Protein AF-A0AAD6ZS33-F1 (afdb_monomer_lite)

Structure (mmCIF, N/CA/C/O backbone):
data_AF-A0AAD6ZS33-F1
#
_entry.id   AF-A0AAD6ZS33-F1
#
loop_
_atom_site.group_PDB
_atom_site.id
_atom_site.type_symbol
_atom_site.label_atom_id
_atom_site.label_alt_id
_atom_site.label_comp_id
_atom_site.label_asym_id
_atom_site.label_entity_id
_atom_site.label_seq_id
_atom_site.pdbx_PDB_ins_code
_atom_site.Cartn_x
_atom_site.Cartn_y
_atom_site.Cartn_z
_atom_site.occupancy
_atom_site.B_iso_or_equiv
_atom_site.auth_seq_id
_atom_site.auth_comp_id
_atom_site.auth_asym_i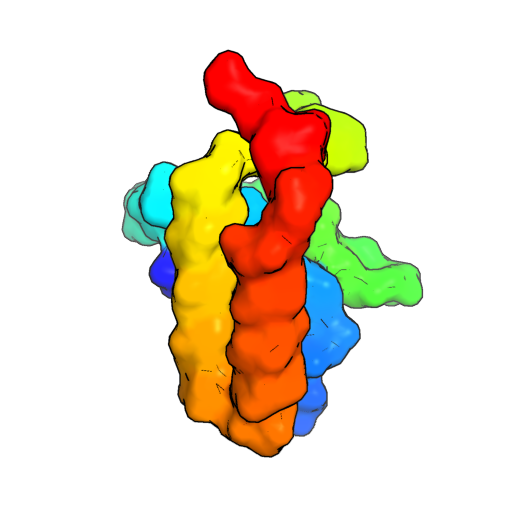d
_atom_site.auth_atom_id
_atom_site.pdbx_PDB_model_num
ATOM 1 N N . ILE A 1 1 ? 4.445 -0.387 10.647 1.00 75.88 1 ILE A N 1
ATOM 2 C CA . ILE A 1 1 ? 3.349 0.554 10.317 1.00 75.88 1 ILE A CA 1
ATOM 3 C C . ILE A 1 1 ? 3.055 1.477 11.503 1.00 75.88 1 ILE A C 1
ATOM 5 O O . ILE A 1 1 ? 2.729 0.962 12.575 1.00 75.88 1 ILE A O 1
ATOM 9 N N . PRO A 1 2 ? 3.175 2.805 11.321 1.00 73.19 2 PRO A N 1
ATOM 10 C CA . PRO A 1 2 ? 2.902 3.821 12.339 1.00 73.19 2 PRO A CA 1
ATOM 11 C C . PRO A 1 2 ? 1.500 3.732 12.957 1.00 73.19 2 PRO A C 1
ATOM 13 O O . PRO A 1 2 ? 0.512 3.469 12.271 1.00 73.19 2 PRO A O 1
ATOM 16 N N . GLU A 1 3 ? 1.397 4.037 14.252 1.00 72.75 3 GLU A N 1
ATOM 17 C CA . GLU A 1 3 ? 0.132 3.977 15.001 1.00 72.75 3 GLU A CA 1
ATOM 18 C C . GLU A 1 3 ? -0.940 4.934 14.458 1.00 72.75 3 GLU A C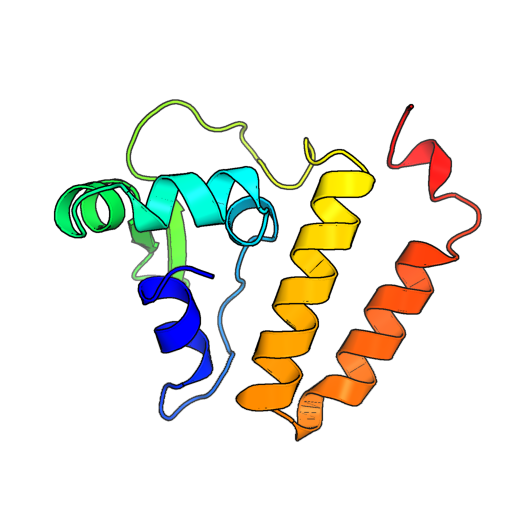 1
ATOM 20 O O . GLU A 1 3 ? -2.116 4.583 14.412 1.00 72.75 3 GLU A O 1
ATOM 25 N N . ALA A 1 4 ? -0.541 6.124 13.998 1.00 70.56 4 ALA A N 1
ATOM 26 C CA . ALA A 1 4 ? -1.457 7.103 13.410 1.00 70.56 4 ALA A CA 1
ATOM 27 C C . ALA A 1 4 ? -2.174 6.556 12.164 1.00 70.56 4 ALA A C 1
ATOM 29 O O . ALA A 1 4 ? -3.359 6.816 11.969 1.00 70.56 4 ALA A O 1
ATOM 30 N N . ILE A 1 5 ? -1.471 5.748 11.366 1.00 76.25 5 ILE A N 1
ATOM 31 C CA . ILE A 1 5 ? -2.031 5.104 10.178 1.00 76.25 5 ILE A CA 1
ATOM 32 C C . ILE A 1 5 ? -2.933 3.947 10.598 1.00 76.25 5 ILE A C 1
ATOM 34 O O . ILE A 1 5 ? -4.063 3.874 10.132 1.00 76.25 5 ILE A O 1
ATOM 38 N N . ARG A 1 6 ? -2.511 3.101 11.550 1.00 81.38 6 ARG A N 1
ATOM 39 C CA . ARG A 1 6 ? -3.361 2.009 12.071 1.00 81.38 6 ARG A CA 1
ATOM 40 C C . ARG A 1 6 ? -4.715 2.513 12.575 1.00 81.38 6 ARG A C 1
ATOM 42 O O . ARG A 1 6 ? -5.741 1.911 12.268 1.00 81.38 6 ARG A O 1
ATOM 49 N N . LYS A 1 7 ? -4.732 3.657 13.267 1.00 78.62 7 LYS A N 1
ATOM 50 C CA . LYS A 1 7 ? -5.966 4.293 13.760 1.00 78.62 7 LYS A CA 1
ATOM 51 C C . LYS A 1 7 ? -6.948 4.699 12.658 1.00 78.62 7 LYS A C 1
ATOM 53 O O . LYS A 1 7 ? -8.141 4.775 12.934 1.00 78.62 7 LYS A O 1
ATOM 58 N N . LYS A 1 8 ? -6.480 4.940 11.426 1.00 76.44 8 LYS A N 1
ATOM 59 C CA . LYS A 1 8 ? -7.353 5.226 10.274 1.00 76.44 8 LYS A CA 1
ATOM 60 C C . LYS A 1 8 ? -8.117 3.993 9.802 1.00 76.44 8 LYS A C 1
ATOM 62 O O . LYS A 1 8 ? -9.220 4.140 9.304 1.00 76.44 8 LYS A O 1
ATOM 67 N N . PHE A 1 9 ? -7.555 2.803 9.991 1.00 82.75 9 PHE A N 1
ATOM 68 C CA . PHE A 1 9 ? -8.212 1.546 9.641 1.00 82.75 9 PHE A CA 1
ATOM 69 C C . PHE A 1 9 ? -9.086 1.028 10.786 1.00 82.75 9 PHE A C 1
ATOM 71 O O . PHE A 1 9 ? -10.151 0.478 10.546 1.00 82.75 9 PHE A O 1
ATOM 78 N N . SER A 1 10 ? -8.666 1.232 12.039 1.00 81.19 10 SER A N 1
ATOM 79 C CA . SER A 1 10 ? -9.381 0.734 13.222 1.00 81.19 10 SER A CA 1
ATOM 80 C C . SER A 1 10 ? -10.523 1.636 13.714 1.00 81.19 10 SER A C 1
ATOM 82 O O . SER A 1 10 ? -11.052 1.399 14.800 1.00 81.19 10 SER A O 1
ATOM 84 N N . GLY A 1 11 ? -10.832 2.725 13.006 1.00 75.38 11 GLY A N 1
ATOM 85 C CA . GLY A 1 11 ? -11.906 3.648 13.374 1.00 75.38 11 GLY A CA 1
ATOM 86 C C . GLY A 1 11 ? -13.300 3.028 13.187 1.00 75.38 11 GLY A C 1
ATOM 87 O O . GLY A 1 11 ? -13.439 2.045 12.464 1.00 75.38 11 GLY A O 1
ATOM 88 N N . PRO A 1 12 ? -14.356 3.609 13.788 1.00 68.69 12 PRO A N 1
ATOM 89 C CA . PRO A 1 12 ? -15.728 3.094 13.678 1.00 68.69 12 PRO A CA 1
ATOM 90 C C . PRO A 1 12 ? -16.274 3.102 12.243 1.00 68.69 12 PRO A C 1
ATOM 92 O O . PRO A 1 12 ? -17.232 2.398 11.945 1.00 68.69 12 PRO A O 1
ATOM 95 N N . GLU A 1 13 ? -15.666 3.890 11.358 1.00 67.06 13 GLU A N 1
ATOM 96 C CA . GLU A 1 13 ? -16.013 3.953 9.942 1.00 67.06 13 GLU A CA 1
ATOM 97 C C . GLU A 1 13 ? -15.139 3.054 9.049 1.00 67.06 13 GLU A C 1
ATOM 99 O O . GLU A 1 13 ? -15.371 3.007 7.845 1.00 67.06 13 GLU A O 1
ATOM 104 N N . GLY A 1 14 ? -14.150 2.347 9.607 1.00 70.50 14 GLY A N 1
ATOM 105 C CA . GLY A 1 14 ? -13.178 1.580 8.828 1.00 70.50 14 GLY A CA 1
ATOM 106 C C . GLY A 1 14 ? -12.285 2.464 7.950 1.00 70.50 14 GLY A C 1
ATOM 107 O O . GLY A 1 14 ? -12.079 3.651 8.224 1.00 70.50 14 GLY A O 1
ATOM 108 N N . TRP A 1 15 ? -11.738 1.882 6.883 1.00 76.75 15 TRP A N 1
ATOM 109 C CA . TRP A 1 15 ? -10.877 2.591 5.940 1.00 76.75 15 TRP A CA 1
ATOM 110 C C . TRP A 1 15 ? -11.705 3.343 4.888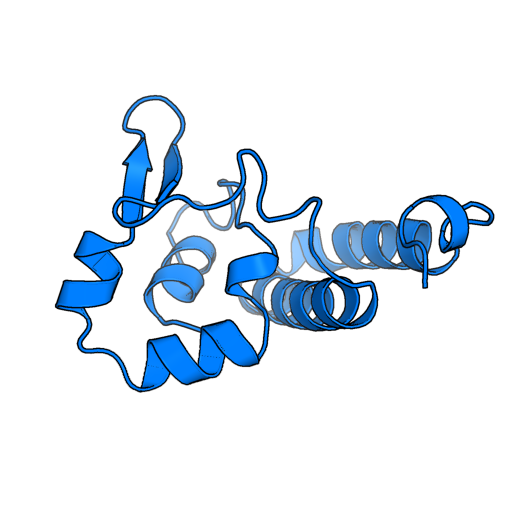 1.00 76.75 15 TRP A C 1
ATOM 112 O O . TRP A 1 15 ? -12.246 2.750 3.966 1.00 76.75 15 TRP A O 1
ATOM 122 N N . LYS A 1 16 ? -11.808 4.670 5.027 1.00 72.38 16 LYS A N 1
ATOM 123 C CA . LYS A 1 16 ? -12.530 5.543 4.071 1.00 72.38 16 LYS A CA 1
ATOM 124 C C . LYS A 1 16 ? -11.677 6.650 3.458 1.00 72.38 16 LYS A C 1
ATOM 126 O O . LYS A 1 16 ? -12.138 7.396 2.602 1.00 72.38 16 LYS A O 1
ATOM 131 N N . THR A 1 17 ? -10.444 6.800 3.928 1.00 69.75 17 THR A N 1
ATOM 132 C CA . THR A 1 17 ? -9.544 7.880 3.523 1.00 69.75 17 THR A CA 1
ATOM 133 C C . THR A 1 17 ? -8.344 7.292 2.810 1.00 69.75 17 THR A C 1
ATOM 135 O O . THR A 1 17 ? -7.740 6.348 3.313 1.00 69.75 17 THR A O 1
ATOM 138 N N . HIS A 1 18 ? -7.954 7.893 1.687 1.00 74.56 18 HIS A N 1
ATOM 139 C CA . HIS A 1 18 ? -6.720 7.538 1.001 1.00 74.56 18 HIS A CA 1
ATOM 140 C C . HIS A 1 18 ? -5.518 7.576 1.963 1.00 74.56 18 HIS A C 1
ATOM 142 O O . HIS A 1 18 ? -5.297 8.572 2.659 1.00 74.56 18 HIS A O 1
ATOM 148 N N . VAL A 1 19 ? -4.757 6.480 2.010 1.00 76.88 19 VAL A N 1
ATOM 149 C CA . VAL A 1 19 ? -3.506 6.376 2.769 1.00 76.88 19 VAL A CA 1
ATOM 150 C C . VAL A 1 19 ? -2.383 6.202 1.762 1.00 76.88 19 VAL A C 1
ATOM 152 O O . VAL A 1 19 ? -2.290 5.130 1.166 1.00 76.88 19 VAL A O 1
ATOM 155 N N . PRO A 1 20 ? -1.534 7.224 1.584 1.00 78.25 20 PRO A N 1
ATOM 156 C CA . PRO A 1 20 ? -0.477 7.131 0.603 1.00 78.25 20 PRO A CA 1
ATOM 157 C C . PRO A 1 20 ? 0.534 6.014 0.895 1.00 78.25 20 PRO A C 1
ATOM 159 O O . PRO A 1 20 ? 1.016 5.890 2.028 1.00 78.25 20 PRO A O 1
ATOM 162 N N . LEU A 1 21 ? 0.912 5.242 -0.127 1.00 83.94 21 LEU A N 1
ATOM 163 C CA . LEU A 1 21 ? 1.797 4.075 0.011 1.00 83.94 21 LEU A CA 1
ATOM 164 C C . LEU A 1 21 ? 3.199 4.437 0.508 1.00 83.94 21 LEU A C 1
ATOM 166 O O . LEU A 1 21 ? 3.829 3.639 1.200 1.00 83.94 21 LEU A O 1
ATOM 170 N N . HIS A 1 22 ? 3.678 5.651 0.230 1.00 79.25 22 HIS A N 1
ATOM 171 C CA . HIS A 1 22 ? 4.991 6.102 0.699 1.00 79.25 22 HIS A CA 1
ATOM 172 C C . HIS A 1 22 ? 5.113 6.059 2.233 1.00 79.25 22 HIS A C 1
ATOM 174 O O . HIS A 1 22 ? 6.187 5.757 2.759 1.00 79.25 22 HIS A O 1
ATOM 180 N N . PHE A 1 23 ? 4.004 6.259 2.957 1.00 74.12 23 PHE A N 1
ATOM 181 C CA . PHE A 1 23 ? 3.950 6.152 4.418 1.00 74.12 23 PHE A CA 1
ATOM 182 C C . PHE A 1 23 ? 3.929 4.710 4.940 1.00 74.12 23 PHE A C 1
ATOM 184 O O . PHE A 1 23 ? 4.089 4.472 6.142 1.00 74.12 23 PHE A O 1
ATOM 191 N N . LEU A 1 24 ? 3.710 3.750 4.046 1.00 82.44 24 LEU A N 1
ATOM 192 C CA . LEU A 1 24 ? 3.702 2.323 4.333 1.00 82.44 24 LEU A CA 1
ATOM 193 C C . LEU A 1 24 ? 5.023 1.647 3.951 1.00 82.44 24 LEU A C 1
ATOM 195 O O . LEU A 1 24 ? 5.188 0.471 4.244 1.00 82.44 24 LEU A O 1
ATOM 199 N N . THR A 1 25 ? 5.985 2.368 3.374 1.00 81.12 25 THR A N 1
ATOM 200 C CA . THR A 1 25 ? 7.333 1.840 3.098 1.00 81.12 25 THR A CA 1
ATOM 201 C C . THR A 1 25 ? 8.109 1.542 4.387 1.00 81.12 25 THR A C 1
ATOM 203 O O . THR A 1 25 ? 7.848 2.142 5.438 1.00 81.12 25 THR A O 1
ATOM 206 N N . ASP A 1 26 ? 9.100 0.648 4.327 1.00 76.00 26 ASP A N 1
ATOM 207 C CA . ASP A 1 26 ? 9.934 0.284 5.486 1.00 76.00 26 ASP A CA 1
ATOM 208 C C . ASP A 1 26 ? 10.757 1.459 5.989 1.00 76.00 26 ASP A C 1
ATOM 210 O O . ASP A 1 26 ? 10.863 1.686 7.198 1.00 76.00 26 ASP A O 1
ATOM 214 N N . ASN A 1 27 ? 11.304 2.242 5.060 1.00 71.44 27 ASN A N 1
ATOM 215 C CA . ASN A 1 27 ? 12.078 3.427 5.394 1.00 71.44 27 ASN A CA 1
ATOM 216 C C . ASN A 1 27 ? 11.222 4.420 6.196 1.00 71.44 27 ASN A C 1
ATOM 218 O O . ASN A 1 27 ? 11.642 4.911 7.240 1.00 71.44 27 ASN A O 1
ATOM 222 N N . TYR A 1 28 ? 9.970 4.642 5.789 1.00 70.81 28 TYR A N 1
ATOM 223 C CA . TYR A 1 28 ? 9.078 5.514 6.547 1.00 70.81 28 TYR A CA 1
ATOM 224 C C . TYR A 1 28 ? 8.626 4.887 7.874 1.00 70.81 28 TYR A C 1
ATOM 226 O O . TYR A 1 28 ? 8.629 5.544 8.918 1.00 70.81 28 TYR A O 1
ATOM 234 N N . CYS A 1 29 ? 8.270 3.600 7.866 1.00 70.88 29 CYS A N 1
ATOM 235 C CA . CYS A 1 29 ? 7.848 2.879 9.066 1.00 70.88 29 CYS A CA 1
ATOM 236 C C . CYS A 1 29 ? 8.936 2.854 10.148 1.00 70.88 29 CYS A C 1
ATOM 238 O O . CYS A 1 29 ? 8.615 2.990 11.330 1.00 70.88 29 CYS A O 1
ATOM 240 N N . SER A 1 30 ? 10.200 2.679 9.761 1.00 71.81 30 SER A N 1
ATOM 241 C CA . SER A 1 30 ? 11.340 2.708 10.679 1.00 71.81 30 SER A CA 1
ATOM 242 C C . SER A 1 30 ? 11.546 4.109 11.260 1.00 71.81 30 SER A C 1
ATOM 244 O O . SER A 1 30 ? 11.550 4.253 12.482 1.00 71.81 30 SER A O 1
ATOM 246 N N . LEU A 1 31 ? 11.586 5.154 10.428 1.00 66.25 31 LEU A N 1
ATOM 247 C CA . LEU A 1 31 ? 11.720 6.548 10.876 1.00 66.25 31 LEU A CA 1
ATOM 248 C C . LEU A 1 31 ? 10.608 6.963 11.851 1.00 66.25 31 LEU A C 1
ATOM 250 O O . LEU A 1 31 ? 10.875 7.532 12.911 1.00 66.25 31 LEU A O 1
ATOM 254 N N . ALA A 1 32 ? 9.359 6.624 11.537 1.00 62.62 32 ALA A N 1
ATOM 255 C CA . ALA A 1 32 ? 8.204 6.961 12.362 1.00 62.62 32 ALA A CA 1
ATOM 256 C C . ALA A 1 32 ? 8.153 6.201 13.701 1.00 62.62 32 ALA A C 1
ATOM 258 O O . ALA A 1 32 ? 7.556 6.693 14.656 1.00 62.62 32 ALA A O 1
ATOM 259 N N . ASN A 1 33 ? 8.786 5.029 13.807 1.00 60.09 33 ASN A N 1
ATOM 260 C CA . ASN A 1 33 ? 8.919 4.320 15.084 1.00 60.09 33 ASN A CA 1
ATOM 261 C C . ASN A 1 33 ? 9.990 4.941 16.001 1.00 60.09 33 ASN A C 1
ATOM 263 O O . ASN A 1 33 ? 9.973 4.690 17.206 1.00 60.09 33 ASN A O 1
ATOM 267 N N . HIS A 1 34 ? 10.904 5.747 15.450 1.00 55.97 34 HIS A N 1
ATOM 268 C CA . HIS A 1 34 ? 11.970 6.422 16.195 1.00 55.97 34 HIS A CA 1
ATOM 269 C C . HIS A 1 34 ? 11.681 7.907 16.479 1.00 55.97 34 HIS A C 1
ATOM 271 O O . HIS A 1 34 ? 12.288 8.479 17.385 1.00 55.97 34 HIS A O 1
ATOM 277 N N . ALA A 1 35 ? 10.751 8.533 15.752 1.00 53.69 35 ALA A N 1
ATOM 278 C CA . ALA A 1 35 ? 10.377 9.931 15.954 1.00 53.69 35 ALA A CA 1
ATOM 279 C C . ALA A 1 35 ? 9.351 10.104 17.099 1.00 53.69 35 ALA A C 1
ATOM 281 O O . ALA A 1 35 ? 8.388 9.337 17.198 1.00 53.69 35 ALA A O 1
ATOM 282 N N . PRO A 1 36 ? 9.487 11.131 17.962 1.00 47.84 36 PRO A N 1
ATOM 283 C CA . PRO A 1 36 ? 8.476 11.427 18.970 1.00 47.84 36 PRO A CA 1
ATOM 284 C C . PRO A 1 36 ? 7.152 11.807 18.291 1.00 47.84 36 PRO A C 1
ATOM 286 O O . PRO A 1 36 ? 7.117 12.622 17.376 1.00 47.84 36 PRO A O 1
ATOM 289 N N . MET A 1 37 ? 6.037 11.252 18.777 1.00 46.75 37 MET A N 1
ATOM 290 C CA . MET A 1 37 ? 4.682 11.354 18.195 1.00 46.75 37 MET A CA 1
ATOM 291 C C . MET A 1 37 ? 4.214 12.797 17.870 1.00 46.75 37 MET A C 1
ATOM 293 O O . MET A 1 37 ? 3.349 12.993 17.020 1.00 46.75 37 MET A O 1
ATOM 297 N N . LYS A 1 38 ? 4.808 13.815 18.515 1.00 41.47 38 LYS A N 1
ATOM 298 C CA . LYS A 1 38 ? 4.596 15.248 18.239 1.00 41.47 38 LYS A CA 1
ATOM 299 C C . LYS A 1 38 ? 5.172 15.710 16.892 1.00 41.47 38 LYS A C 1
ATOM 301 O O . LYS A 1 38 ? 4.543 16.527 16.235 1.00 41.47 38 LYS A O 1
ATOM 306 N N . GLU A 1 39 ? 6.321 15.181 16.479 1.00 45.84 39 GLU A N 1
ATOM 307 C CA . GLU A 1 39 ? 6.945 15.479 15.180 1.00 45.84 39 GLU A CA 1
ATOM 308 C C . GLU A 1 39 ? 6.122 14.876 14.038 1.00 45.84 39 GLU A C 1
ATOM 310 O O . GLU A 1 39 ? 5.929 15.517 13.016 1.00 45.84 39 GLU A O 1
ATOM 315 N N . LEU A 1 40 ? 5.541 13.688 14.248 1.00 47.53 40 LEU A N 1
ATOM 316 C CA . LEU A 1 40 ? 4.627 13.066 13.288 1.00 47.53 40 LEU A CA 1
ATOM 317 C C . LEU A 1 40 ? 3.341 13.888 13.125 1.00 47.53 40 LEU A C 1
ATOM 319 O O . LEU A 1 40 ? 2.967 14.197 12.006 1.00 47.53 40 LEU A O 1
ATOM 323 N N . ASN A 1 41 ? 2.699 14.342 14.206 1.00 46.59 41 ASN A N 1
ATOM 324 C CA . ASN A 1 41 ? 1.546 15.252 14.082 1.00 46.59 41 ASN A CA 1
ATOM 325 C C . ASN A 1 41 ? 1.906 16.607 13.443 1.00 46.59 41 ASN A C 1
ATOM 327 O O . ASN A 1 41 ? 1.061 17.206 12.794 1.00 46.59 41 ASN A O 1
ATOM 331 N N . ASN A 1 42 ? 3.146 17.081 13.585 1.00 45.44 42 ASN A N 1
ATOM 332 C CA . ASN A 1 42 ? 3.642 18.259 12.864 1.00 45.44 42 ASN A CA 1
ATOM 333 C C . ASN A 1 42 ? 4.064 17.953 11.419 1.00 45.44 42 ASN A C 1
ATOM 335 O O . ASN A 1 42 ? 4.322 18.882 10.665 1.00 45.44 42 ASN A O 1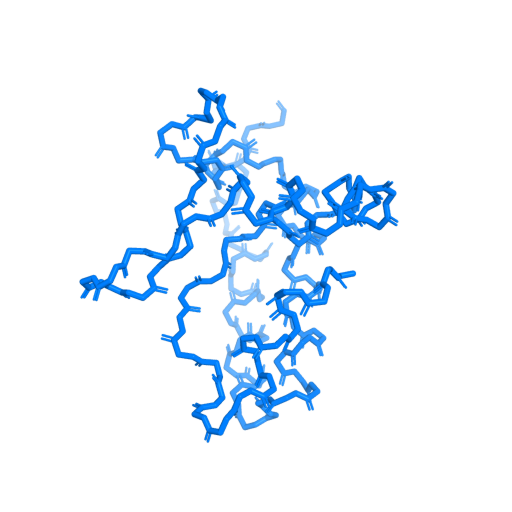
ATOM 339 N N . LEU A 1 43 ? 4.139 16.680 11.033 1.00 49.75 43 LEU A N 1
ATOM 340 C CA . LEU A 1 43 ? 4.298 16.220 9.658 1.00 49.75 43 LEU A CA 1
ATOM 341 C C . LEU A 1 43 ? 2.949 15.923 9.007 1.00 49.75 43 LEU A C 1
ATOM 343 O O . LEU A 1 43 ? 2.934 15.775 7.800 1.00 49.75 43 LEU A O 1
ATOM 347 N N . PHE A 1 44 ? 1.836 15.862 9.743 1.00 54.94 44 PHE A N 1
ATOM 348 C CA . PHE A 1 44 ? 0.525 15.486 9.215 1.00 54.94 44 PHE A CA 1
ATOM 349 C C . PHE A 1 44 ? -0.555 16.493 9.616 1.00 54.94 44 PHE A C 1
ATOM 351 O O . PHE A 1 44 ? -0.936 16.568 10.781 1.00 54.94 44 PHE A O 1
ATOM 358 N N . SER A 1 45 ? -1.139 17.189 8.646 1.00 48.94 45 SER A N 1
ATOM 359 C CA . SER A 1 45 ? -2.415 17.883 8.823 1.00 48.94 45 SER A CA 1
ATOM 360 C C . SER A 1 45 ? -3.477 17.128 8.060 1.00 48.94 45 SER A C 1
ATOM 362 O O . SER A 1 45 ? -3.287 16.733 6.915 1.00 48.94 45 SER A O 1
ATOM 364 N N . ILE A 1 46 ? -4.613 16.923 8.707 1.00 49.34 46 ILE A N 1
ATOM 365 C CA . ILE A 1 46 ? -5.801 16.424 8.032 1.00 49.34 46 ILE A CA 1
ATOM 366 C C . ILE A 1 46 ? -6.419 17.624 7.326 1.00 49.34 46 ILE A C 1
ATOM 368 O O . ILE A 1 46 ? -6.741 18.615 7.986 1.00 49.34 46 ILE A O 1
ATOM 372 N N . ASP A 1 47 ? -6.590 17.540 6.009 1.00 44.62 47 ASP A N 1
ATOM 373 C CA . ASP A 1 47 ? -7.449 18.501 5.326 1.00 44.62 47 ASP A CA 1
ATOM 374 C C . ASP A 1 47 ? -8.868 18.324 5.868 1.00 44.62 47 ASP A C 1
ATOM 376 O O . ASP A 1 47 ? -9.494 17.283 5.659 1.00 44.62 47 ASP A O 1
ATOM 380 N N . GLY A 1 48 ? -9.382 19.328 6.579 1.00 42.69 48 GLY A N 1
ATOM 381 C CA . GLY A 1 48 ? -10.728 19.293 7.155 1.00 42.69 48 GLY A CA 1
ATOM 382 C C . GLY A 1 48 ? -11.838 19.182 6.104 1.00 42.69 48 GLY A C 1
ATOM 383 O O . GLY A 1 48 ? -12.969 18.855 6.450 1.00 42.69 48 GLY A O 1
ATOM 384 N N . SER A 1 49 ? -11.508 19.421 4.833 1.00 48.75 49 SER A N 1
ATOM 385 C CA . SER A 1 49 ? -12.441 19.413 3.704 1.00 48.75 49 SER A CA 1
ATOM 386 C C . SER A 1 49 ? -12.557 18.036 3.039 1.00 48.75 49 SER A C 1
ATOM 388 O O . SER A 1 49 ? -13.646 17.643 2.631 1.00 48.75 49 SER A O 1
ATOM 390 N N . SER A 1 50 ? -11.447 17.296 2.935 1.00 48.41 50 SER A N 1
ATOM 391 C CA . SER A 1 50 ? -11.373 16.002 2.231 1.00 48.41 50 SER A CA 1
ATOM 392 C C . SER A 1 50 ? -11.028 14.807 3.128 1.00 48.41 50 SER A C 1
ATOM 394 O O . SER A 1 50 ? -11.085 13.663 2.682 1.00 48.41 50 SER A O 1
ATOM 396 N N . GLY A 1 51 ? -10.644 15.041 4.387 1.00 49.38 51 GLY A N 1
ATOM 397 C CA . GLY A 1 51 ? -10.180 14.006 5.315 1.00 49.38 51 GLY A CA 1
ATOM 398 C C . GLY A 1 51 ? -8.787 13.449 4.996 1.00 49.38 51 GLY A C 1
ATOM 399 O O . GLY A 1 51 ? -8.275 12.634 5.769 1.00 49.38 51 GLY A O 1
ATOM 400 N N . SER A 1 52 ? -8.171 13.895 3.897 1.00 47.91 52 SER A N 1
ATOM 401 C CA . SER A 1 52 ? -6.880 13.433 3.385 1.00 47.91 52 SER A CA 1
ATOM 402 C C . SER A 1 52 ? -5.724 13.799 4.314 1.00 47.91 52 SER A C 1
ATOM 404 O O . SER A 1 52 ? -5.736 14.843 4.969 1.00 47.91 52 SER A O 1
ATOM 406 N N . ILE A 1 53 ? -4.705 12.938 4.361 1.00 55.28 53 ILE A N 1
ATOM 407 C CA . ILE A 1 53 ? -3.459 13.199 5.091 1.00 55.28 53 ILE A CA 1
ATOM 408 C C . ILE A 1 53 ? -2.586 14.115 4.226 1.00 55.28 53 ILE A C 1
ATOM 410 O O . ILE A 1 53 ? -2.108 13.691 3.176 1.00 55.28 53 ILE A O 1
ATOM 414 N N . ILE A 1 54 ? -2.372 15.353 4.667 1.00 53.56 54 ILE A N 1
ATOM 415 C CA . ILE A 1 54 ? -1.454 16.312 4.045 1.00 53.56 54 ILE A CA 1
ATOM 416 C C . ILE A 1 54 ? -0.165 16.355 4.860 1.00 53.56 54 ILE A C 1
ATOM 418 O O . ILE A 1 54 ? -0.215 16.401 6.090 1.00 53.56 54 ILE A O 1
ATOM 422 N N . SER A 1 55 ? 0.986 16.377 4.190 1.00 49.38 55 SER A N 1
ATOM 423 C CA . SER A 1 55 ? 2.260 16.559 4.879 1.00 49.38 55 SER A CA 1
ATOM 424 C C . SER A 1 55 ? 2.505 18.031 5.230 1.00 49.38 55 SER A C 1
ATOM 426 O O . SER A 1 55 ? 2.297 18.895 4.382 1.00 49.38 55 SER A O 1
ATOM 428 N N . VAL A 1 56 ? 2.924 18.341 6.461 1.00 53.72 56 VAL A N 1
ATOM 429 C CA . VAL A 1 56 ? 3.006 19.732 6.971 1.00 53.72 56 VAL A CA 1
ATOM 430 C C . VAL A 1 56 ? 4.418 20.315 6.944 1.00 53.72 56 VAL A C 1
ATOM 432 O O . VAL A 1 56 ? 4.558 21.536 6.984 1.00 53.72 56 VAL A O 1
ATOM 435 N N . VAL A 1 57 ? 5.478 19.509 6.812 1.00 41.09 57 VAL A N 1
ATOM 436 C CA . VAL A 1 57 ? 6.846 20.052 6.798 1.00 41.09 57 VAL A CA 1
ATOM 437 C C . VAL A 1 57 ? 7.745 19.374 5.768 1.00 41.09 57 VAL A C 1
ATOM 439 O O . VAL A 1 57 ? 7.941 18.162 5.788 1.00 41.09 57 VAL A O 1
ATOM 442 N N . LYS A 1 58 ? 8.371 20.259 4.978 1.00 40.34 58 LYS A N 1
ATOM 443 C CA . LYS A 1 58 ? 9.460 20.084 4.009 1.00 40.34 58 LYS A CA 1
ATOM 444 C C . LYS A 1 58 ? 9.020 19.500 2.673 1.00 40.34 58 LYS A C 1
ATOM 446 O O . LYS A 1 58 ? 8.715 18.322 2.612 1.00 40.34 58 LYS A O 1
ATOM 451 N N . GLU A 1 59 ? 9.007 20.376 1.659 1.00 42.72 59 GLU A N 1
ATOM 452 C CA . GLU A 1 59 ? 8.988 20.122 0.207 1.00 42.72 59 GLU A CA 1
ATOM 453 C C . GLU A 1 59 ? 8.975 18.632 -0.151 1.00 42.72 59 GLU A C 1
ATOM 455 O O . GLU A 1 59 ? 9.986 18.059 -0.550 1.00 42.72 59 GLU A O 1
ATOM 460 N N . LEU A 1 60 ? 7.829 17.983 0.051 1.00 43.81 60 LEU A N 1
ATOM 461 C CA . LEU A 1 60 ? 7.616 16.679 -0.536 1.00 43.81 60 LEU A CA 1
ATOM 462 C C . LEU A 1 60 ? 7.291 16.923 -2.009 1.00 43.81 60 LEU A C 1
ATOM 464 O O . LEU A 1 60 ? 6.690 17.954 -2.338 1.00 43.81 60 LEU A O 1
ATOM 468 N N . PRO A 1 61 ? 7.681 15.995 -2.891 1.00 47.25 61 PRO A N 1
ATOM 469 C CA . PRO A 1 61 ? 7.268 16.027 -4.283 1.00 47.25 61 PRO A CA 1
ATOM 470 C C . PRO A 1 61 ? 5.763 16.274 -4.360 1.00 47.25 61 PRO A C 1
ATOM 472 O O . PRO A 1 61 ? 5.011 15.786 -3.516 1.00 47.25 61 PRO A O 1
ATOM 475 N N . VAL A 1 62 ? 5.312 17.003 -5.383 1.00 49.66 62 VAL A N 1
ATOM 476 C CA . VAL A 1 62 ? 3.886 17.320 -5.603 1.00 49.66 62 VAL A CA 1
ATOM 477 C C . VAL A 1 62 ? 3.011 16.056 -5.562 1.00 49.66 62 VAL A C 1
ATOM 479 O O . VAL A 1 62 ? 1.826 16.140 -5.247 1.00 49.66 62 VAL A O 1
ATOM 482 N N . ASN A 1 63 ? 3.601 14.880 -5.814 1.00 60.81 63 ASN A N 1
ATOM 483 C CA . ASN A 1 63 ? 2.974 13.597 -5.554 1.00 60.81 63 ASN A CA 1
ATOM 484 C C . ASN A 1 63 ? 4.023 12.528 -5.155 1.00 60.81 63 ASN A C 1
ATOM 486 O O . ASN A 1 63 ? 4.596 11.887 -6.035 1.00 60.81 63 ASN A O 1
ATOM 490 N N . PRO A 1 64 ? 4.306 12.312 -3.855 1.00 62.84 64 PRO A N 1
ATOM 491 C CA . PRO A 1 64 ? 5.371 11.405 -3.403 1.00 62.84 64 PRO A CA 1
ATOM 492 C C . PRO A 1 64 ? 5.113 9.934 -3.763 1.00 62.84 64 PRO A C 1
ATOM 494 O O . PRO A 1 64 ? 6.015 9.110 -3.672 1.00 62.84 64 PRO A O 1
ATOM 497 N N . GLU A 1 65 ? 3.890 9.589 -4.171 1.00 67.62 65 GLU A N 1
ATOM 498 C CA . GLU A 1 65 ? 3.564 8.255 -4.680 1.00 67.62 65 GLU A CA 1
ATOM 499 C C . GLU A 1 65 ? 4.073 8.002 -6.099 1.00 67.62 65 GLU A C 1
ATOM 501 O O . GLU A 1 65 ? 4.383 6.859 -6.422 1.00 67.62 65 GLU A O 1
ATOM 506 N N . LEU A 1 66 ? 4.191 9.047 -6.928 1.00 68.50 66 LEU A N 1
ATOM 507 C CA . LEU A 1 66 ? 4.701 8.928 -8.300 1.00 68.50 66 LEU A CA 1
ATOM 508 C C . LEU A 1 66 ? 6.218 8.716 -8.345 1.00 68.50 66 LEU A C 1
ATOM 510 O O . LEU A 1 66 ? 6.745 8.297 -9.368 1.00 68.50 66 LEU A O 1
ATOM 514 N N . GLU A 1 67 ? 6.914 9.002 -7.245 1.00 74.69 67 GLU A N 1
ATOM 515 C CA . GLU A 1 67 ? 8.360 8.806 -7.123 1.00 74.69 67 GLU A CA 1
ATOM 516 C C . GLU A 1 67 ? 8.733 7.487 -6.433 1.00 74.69 67 GLU A C 1
ATOM 518 O O . GLU A 1 67 ? 9.916 7.205 -6.242 1.00 74.69 67 GLU A O 1
ATOM 523 N N . LEU A 1 68 ? 7.749 6.667 -6.043 1.00 80.31 68 LEU A N 1
ATOM 524 C CA . LEU A 1 68 ? 8.039 5.369 -5.445 1.00 80.31 68 LEU A CA 1
ATOM 525 C C . LEU A 1 68 ? 8.704 4.461 -6.472 1.00 80.31 68 LEU A C 1
ATOM 527 O O . LEU A 1 68 ? 8.154 4.217 -7.547 1.00 80.31 68 LEU A O 1
ATOM 531 N N . SER A 1 69 ? 9.846 3.883 -6.100 1.00 87.00 69 SER A N 1
ATOM 532 C CA . SER A 1 69 ? 10.392 2.758 -6.852 1.00 87.00 69 SER A CA 1
ATOM 533 C C . SER A 1 69 ? 9.411 1.583 -6.819 1.00 87.00 69 SER A C 1
ATOM 535 O O . SER A 1 69 ? 8.578 1.472 -5.914 1.00 87.00 69 SER A O 1
ATOM 537 N N . PHE A 1 70 ? 9.530 0.662 -7.777 1.00 86.94 70 PHE A N 1
ATOM 538 C CA . PHE A 1 70 ? 8.686 -0.535 -7.791 1.00 86.94 70 PHE A CA 1
ATOM 539 C C . PHE A 1 70 ? 8.782 -1.320 -6.473 1.00 86.94 70 PHE A C 1
ATOM 541 O O . PHE A 1 70 ? 7.768 -1.777 -5.955 1.00 86.94 70 PHE A O 1
ATOM 548 N N . GLU A 1 71 ? 9.984 -1.437 -5.903 1.00 87.94 71 GLU A N 1
ATOM 549 C CA . GLU A 1 71 ? 10.206 -2.112 -4.621 1.00 87.94 71 GLU A CA 1
ATOM 550 C C . GLU A 1 71 ? 9.475 -1.401 -3.475 1.00 87.94 71 GLU A C 1
ATOM 552 O O . GLU A 1 71 ? 8.787 -2.047 -2.688 1.00 87.94 71 GLU A O 1
ATOM 557 N N . GLN A 1 72 ? 9.544 -0.068 -3.419 1.00 86.62 72 GLN A N 1
ATOM 558 C CA . GLN A 1 72 ? 8.839 0.717 -2.405 1.00 86.62 72 GLN A CA 1
ATOM 559 C C . GLN A 1 72 ? 7.318 0.633 -2.561 1.00 86.62 72 GLN A C 1
ATOM 561 O O . GLN A 1 72 ? 6.607 0.516 -1.561 1.00 86.62 72 GLN A O 1
ATOM 566 N N . TRP A 1 73 ? 6.816 0.670 -3.798 1.00 90.12 73 TRP A N 1
ATOM 567 C CA . TRP A 1 73 ? 5.400 0.465 -4.092 1.00 90.12 73 TRP A CA 1
ATOM 568 C C . TRP A 1 73 ? 4.948 -0.925 -3.644 1.00 90.12 73 TRP A C 1
ATOM 570 O O . TRP A 1 73 ? 3.989 -1.030 -2.884 1.00 90.12 73 TRP A O 1
ATOM 580 N N . PHE A 1 74 ? 5.666 -1.973 -4.056 1.00 90.38 74 PHE A N 1
ATOM 581 C CA . PHE A 1 74 ? 5.357 -3.369 -3.742 1.00 90.38 74 PHE A CA 1
ATOM 582 C C . PHE A 1 74 ? 5.265 -3.570 -2.230 1.00 90.38 74 PHE A C 1
ATOM 584 O O . PHE A 1 74 ? 4.250 -4.027 -1.705 1.00 90.38 74 PHE A O 1
ATOM 591 N N . GLN A 1 75 ? 6.298 -3.125 -1.525 1.00 90.44 75 GLN A N 1
ATOM 592 C CA . GLN A 1 75 ? 6.433 -3.274 -0.087 1.00 90.44 75 GLN A CA 1
ATOM 593 C C . GLN A 1 75 ? 5.382 -2.451 0.683 1.00 90.44 75 GLN A C 1
ATOM 595 O O . GLN A 1 75 ? 4.763 -2.943 1.630 1.00 90.44 75 GLN A O 1
ATOM 600 N N . GLY A 1 76 ? 5.113 -1.216 0.242 1.00 89.38 76 GLY A N 1
ATOM 601 C CA . GLY A 1 76 ? 4.035 -0.391 0.789 1.00 89.38 76 GLY A CA 1
ATOM 602 C C . GLY A 1 76 ? 2.650 -1.008 0.571 1.00 89.38 76 GLY A C 1
ATOM 603 O O . GLY A 1 76 ? 1.804 -0.959 1.468 1.00 89.38 76 GLY A O 1
ATOM 604 N N . PHE A 1 77 ? 2.423 -1.634 -0.586 1.00 91.94 77 PHE A N 1
ATOM 605 C CA . PHE A 1 77 ? 1.160 -2.293 -0.912 1.00 91.94 77 PHE A CA 1
ATOM 606 C C . PHE A 1 77 ? 0.951 -3.571 -0.090 1.00 91.94 77 PHE A C 1
ATOM 608 O O . PHE A 1 77 ? -0.154 -3.809 0.392 1.00 91.94 77 PHE A O 1
ATOM 615 N N . GLU A 1 78 ? 1.992 -4.371 0.151 1.00 92.94 78 GLU A N 1
ATOM 616 C CA . GLU A 1 78 ? 1.891 -5.534 1.047 1.00 92.94 78 GLU A CA 1
ATOM 617 C C . GLU A 1 78 ? 1.488 -5.120 2.469 1.00 92.94 78 GLU A C 1
ATOM 619 O O . GLU A 1 78 ? 0.582 -5.708 3.067 1.00 92.94 78 GLU A O 1
ATOM 624 N N . HIS A 1 79 ? 2.084 -4.046 2.990 1.00 91.06 79 HIS A N 1
ATOM 625 C CA . HIS A 1 79 ? 1.683 -3.476 4.275 1.00 91.06 79 HIS A CA 1
ATOM 626 C C . HIS A 1 79 ? 0.245 -2.954 4.283 1.00 91.06 79 HIS A C 1
ATOM 628 O O . HIS A 1 79 ? -0.457 -3.117 5.285 1.00 91.06 79 HIS A O 1
ATOM 634 N N . LEU A 1 80 ? -0.208 -2.359 3.179 1.00 90.25 80 LEU A N 1
ATOM 635 C CA . LEU A 1 80 ? -1.599 -1.950 3.015 1.00 90.25 80 LEU A CA 1
ATOM 636 C C . LEU A 1 80 ? -2.542 -3.160 3.068 1.00 90.25 80 LEU A C 1
ATOM 638 O O . LEU A 1 80 ? -3.529 -3.133 3.802 1.00 90.25 80 LEU A O 1
ATOM 642 N N . LEU A 1 81 ? -2.224 -4.242 2.352 1.00 92.62 81 LEU A N 1
ATOM 643 C CA . LEU A 1 81 ? -3.036 -5.461 2.347 1.00 92.62 81 LEU A CA 1
ATOM 644 C C . LEU A 1 81 ? -3.148 -6.083 3.739 1.00 92.62 81 LEU A C 1
ATOM 646 O O . LEU A 1 81 ? -4.243 -6.484 4.130 1.00 92.62 81 LEU A O 1
ATOM 650 N N . GLU A 1 82 ? -2.068 -6.103 4.521 1.00 92.44 82 GLU A N 1
ATOM 651 C CA . GLU A 1 82 ? -2.113 -6.601 5.901 1.00 92.44 82 GLU A CA 1
ATOM 652 C C . GLU A 1 82 ? -2.984 -5.725 6.819 1.00 92.44 82 GLU A C 1
ATOM 654 O O . GLU A 1 82 ? -3.687 -6.250 7.690 1.00 92.44 82 GLU A O 1
ATOM 659 N N . LEU A 1 83 ? -3.016 -4.402 6.610 1.00 89.75 83 LEU A N 1
ATOM 660 C CA . LEU A 1 83 ? -3.949 -3.520 7.322 1.00 89.75 83 LEU A CA 1
ATOM 661 C C . LEU A 1 83 ? -5.400 -3.802 6.931 1.00 89.75 83 LEU A C 1
ATOM 663 O O . LEU A 1 83 ? -6.243 -3.968 7.814 1.00 89.75 83 LEU A O 1
ATOM 667 N N . ILE A 1 84 ? -5.688 -3.900 5.634 1.00 90.06 84 ILE A N 1
ATOM 668 C CA . ILE A 1 84 ? -7.041 -4.172 5.131 1.00 90.06 84 ILE A CA 1
ATOM 669 C C . ILE A 1 84 ? -7.521 -5.527 5.648 1.00 90.06 84 ILE A C 1
ATOM 671 O O . ILE A 1 84 ? -8.588 -5.619 6.241 1.00 90.06 84 ILE A O 1
ATOM 675 N N . LYS A 1 85 ? -6.698 -6.571 5.534 1.00 92.56 85 LYS A N 1
ATOM 676 C CA . LYS A 1 85 ? -6.999 -7.912 6.051 1.00 92.56 85 LYS A CA 1
ATOM 677 C C . LYS A 1 85 ? -7.367 -7.908 7.532 1.00 92.56 85 LYS A C 1
ATOM 679 O O . LYS A 1 85 ? -8.207 -8.697 7.958 1.00 92.56 85 LYS A O 1
ATOM 684 N N . ARG A 1 86 ? -6.712 -7.057 8.325 1.00 91.19 86 ARG A N 1
ATOM 685 C CA . ARG A 1 86 ? -6.895 -7.000 9.777 1.00 91.19 86 ARG A CA 1
ATOM 686 C C . ARG A 1 86 ? -8.101 -6.171 10.208 1.00 91.19 86 ARG A C 1
ATOM 688 O O . ARG A 1 86 ? -8.719 -6.515 11.212 1.00 91.19 86 ARG A O 1
ATOM 695 N N . TYR A 1 87 ? -8.381 -5.072 9.518 1.00 88.00 87 TYR A N 1
ATOM 696 C CA . TYR A 1 87 ? -9.338 -4.065 9.984 1.00 88.00 87 TYR A CA 1
ATOM 697 C C . TYR A 1 87 ? -10.578 -3.926 9.099 1.00 88.00 87 TYR A C 1
ATOM 699 O O . TYR A 1 87 ? -11.605 -3.479 9.596 1.00 88.00 87 TYR A O 1
ATOM 707 N N . VAL A 1 88 ? -10.490 -4.311 7.825 1.00 89.19 88 VAL A N 1
ATOM 708 C CA . VAL A 1 88 ? -11.568 -4.219 6.826 1.00 89.19 88 VAL A CA 1
ATOM 709 C C . VAL A 1 88 ? -11.560 -5.487 5.945 1.00 89.19 88 VAL A C 1
ATOM 711 O O . VAL A 1 88 ? -11.333 -5.426 4.730 1.00 89.19 88 VAL A O 1
ATOM 714 N N . PRO A 1 89 ? -11.697 -6.687 6.549 1.00 91.00 89 PRO A N 1
ATOM 715 C CA . PRO A 1 89 ? -11.465 -7.960 5.863 1.00 91.00 89 PRO A CA 1
ATOM 716 C C . PRO A 1 89 ? -12.390 -8.187 4.660 1.00 91.00 89 PRO A C 1
ATOM 718 O O . PRO A 1 89 ? -12.007 -8.899 3.728 1.00 91.00 89 PRO A O 1
ATOM 721 N N . GLU A 1 90 ? -13.577 -7.579 4.646 1.00 91.31 90 GLU A N 1
ATOM 722 C CA . GLU A 1 90 ? -14.518 -7.627 3.527 1.00 91.31 90 GLU A CA 1
ATOM 723 C C . GLU A 1 90 ? -13.944 -7.043 2.226 1.00 91.31 90 GLU A C 1
ATOM 725 O O . GLU A 1 90 ? -14.220 -7.568 1.145 1.00 91.31 90 GLU A O 1
ATOM 730 N N . GLU A 1 91 ? -13.085 -6.025 2.311 1.00 87.69 91 GLU A N 1
ATOM 731 C CA . GLU A 1 91 ? -12.485 -5.385 1.136 1.00 87.69 91 GLU A CA 1
ATOM 732 C C . GLU A 1 91 ? -11.184 -6.063 0.687 1.00 87.69 91 GLU A C 1
ATOM 734 O O . GLU A 1 91 ? -10.724 -5.861 -0.439 1.00 87.69 91 GLU A O 1
ATOM 739 N N . HIS A 1 92 ? -10.595 -6.919 1.527 1.00 92.19 92 HIS A N 1
ATOM 740 C CA . HIS A 1 92 ? -9.280 -7.514 1.281 1.00 92.19 92 HIS A CA 1
ATOM 741 C C . HIS A 1 92 ? -9.189 -8.234 -0.074 1.00 92.19 92 HIS A C 1
ATOM 743 O O . HIS A 1 92 ? -8.207 -8.082 -0.797 1.00 92.19 92 HIS A O 1
ATOM 749 N N . SER A 1 93 ? -10.224 -8.985 -0.462 1.00 93.06 93 SER A N 1
ATOM 750 C CA . SER A 1 93 ? -10.230 -9.720 -1.738 1.00 93.06 93 SER A CA 1
ATOM 751 C C . SER A 1 93 ? -10.180 -8.804 -2.972 1.00 93.06 93 SER A C 1
ATOM 753 O O . SER A 1 93 ? -9.488 -9.111 -3.951 1.00 93.06 93 SER A O 1
ATOM 755 N N . LEU A 1 94 ? -10.862 -7.657 -2.910 1.00 92.06 94 LEU A N 1
ATOM 756 C CA . LEU A 1 94 ? -10.873 -6.652 -3.971 1.00 92.06 94 LEU A CA 1
ATOM 757 C C . LEU A 1 94 ? -9.495 -6.001 -4.097 1.00 92.06 94 LEU A C 1
ATOM 759 O O . LEU A 1 94 ? -8.938 -5.931 -5.193 1.00 92.06 94 LEU A O 1
ATOM 763 N N . TRP A 1 95 ? -8.896 -5.623 -2.969 1.00 92.94 95 TRP A N 1
ATOM 764 C CA . TRP A 1 95 ? -7.575 -4.996 -2.947 1.00 92.94 95 TRP A CA 1
ATOM 765 C C . TRP A 1 95 ? -6.446 -5.944 -3.357 1.00 92.94 95 TRP A C 1
ATOM 767 O O . TRP A 1 95 ? -5.535 -5.524 -4.068 1.00 92.94 95 TRP A O 1
ATOM 777 N N . VAL A 1 96 ? -6.529 -7.237 -3.025 1.00 94.31 96 VAL A N 1
ATOM 778 C CA . VAL A 1 96 ? -5.601 -8.255 -3.556 1.00 94.31 96 VAL A CA 1
ATOM 779 C C . VAL A 1 96 ? -5.720 -8.376 -5.078 1.00 94.31 96 VAL A C 1
ATOM 781 O O . VAL A 1 96 ? -4.719 -8.577 -5.767 1.00 94.31 96 VAL A O 1
ATOM 784 N N . THR A 1 97 ? -6.933 -8.264 -5.621 1.00 94.00 97 THR A N 1
ATOM 785 C CA . THR A 1 97 ? -7.150 -8.306 -7.074 1.00 94.00 97 THR A CA 1
ATOM 786 C C . THR A 1 97 ? -6.538 -7.081 -7.747 1.00 94.00 97 THR A C 1
ATOM 788 O O . THR A 1 97 ? -5.820 -7.227 -8.736 1.00 94.00 97 THR A O 1
ATOM 791 N N . HIS A 1 98 ? -6.749 -5.893 -7.176 1.00 92.00 98 HIS A N 1
ATOM 792 C CA . HIS A 1 98 ? -6.151 -4.651 -7.661 1.00 92.00 98 HIS A CA 1
ATOM 793 C C . HIS A 1 98 ? -4.616 -4.697 -7.628 1.00 92.00 98 HIS A C 1
ATOM 795 O O . HIS A 1 98 ? -3.965 -4.423 -8.635 1.00 92.00 98 HIS A O 1
ATOM 801 N N . TYR A 1 99 ? -4.043 -5.157 -6.515 1.00 92.06 99 TYR A N 1
ATOM 802 C CA . TYR A 1 99 ? -2.607 -5.379 -6.366 1.00 92.06 99 TYR A CA 1
ATOM 803 C C . TYR A 1 99 ? -2.035 -6.269 -7.476 1.00 92.06 99 TYR A C 1
ATOM 805 O O . TYR A 1 99 ? -1.074 -5.898 -8.148 1.00 92.06 99 TYR A O 1
ATOM 813 N N . LYS A 1 100 ? -2.656 -7.431 -7.719 1.00 93.12 100 LYS A N 1
ATOM 814 C CA . LYS A 1 100 ? -2.223 -8.360 -8.773 1.00 93.12 100 LYS A CA 1
ATOM 815 C C . LYS A 1 100 ? -2.354 -7.753 -10.165 1.00 93.12 100 LYS A C 1
ATOM 817 O O . LYS A 1 100 ? -1.492 -7.995 -11.002 1.00 93.12 100 LYS A O 1
ATOM 822 N N . HIS A 1 101 ? -3.414 -6.988 -10.412 1.00 91.81 101 HIS A N 1
ATOM 823 C CA . HIS A 1 101 ? -3.614 -6.330 -11.697 1.00 91.81 101 HIS A CA 1
ATOM 824 C C . HIS A 1 101 ? -2.450 -5.393 -12.032 1.00 91.81 101 HIS A C 1
ATOM 826 O O . HIS A 1 101 ? -1.913 -5.480 -13.129 1.00 91.81 101 HIS A O 1
ATOM 832 N N . ILE A 1 102 ? -2.009 -4.582 -11.067 1.00 90.12 102 ILE A N 1
ATOM 833 C CA . ILE A 1 102 ? -0.857 -3.687 -11.239 1.00 90.12 102 ILE A CA 1
ATOM 834 C C . ILE A 1 102 ? 0.453 -4.488 -11.323 1.00 90.12 102 ILE A C 1
ATOM 836 O O . ILE A 1 102 ? 1.275 -4.259 -12.208 1.00 90.12 102 ILE A O 1
ATOM 840 N N . LEU A 1 103 ? 0.640 -5.473 -10.438 1.00 90.12 103 LEU A N 1
ATOM 841 C CA . LEU A 1 103 ? 1.862 -6.283 -10.364 1.00 90.12 103 LEU A CA 1
ATOM 842 C C . LEU A 1 103 ? 2.169 -7.036 -11.669 1.00 90.12 103 LEU A C 1
ATOM 844 O O . LEU A 1 103 ? 3.340 -7.193 -12.032 1.00 90.12 103 LEU A O 1
ATOM 848 N N . TYR A 1 104 ? 1.127 -7.512 -12.350 1.00 90.31 104 TYR A N 1
ATOM 849 C CA . TYR A 1 104 ? 1.218 -8.277 -13.595 1.00 90.31 104 TYR A CA 1
ATOM 850 C C . TYR A 1 104 ? 0.836 -7.461 -14.836 1.00 90.31 104 TYR A C 1
ATOM 852 O O . TYR A 1 104 ? 0.647 -8.044 -15.905 1.00 90.31 104 TYR A O 1
ATOM 860 N N . ALA A 1 105 ? 0.718 -6.136 -14.713 1.00 89.00 105 ALA A N 1
ATOM 861 C CA . ALA A 1 105 ? 0.420 -5.275 -15.846 1.00 89.00 105 ALA A CA 1
ATOM 862 C C . ALA A 1 105 ? 1.551 -5.364 -16.896 1.00 89.00 105 ALA A C 1
ATOM 864 O O . ALA A 1 105 ? 2.732 -5.325 -16.533 1.00 89.00 105 ALA A O 1
ATOM 865 N N . PRO A 1 106 ? 1.229 -5.515 -18.193 1.00 86.44 106 PRO A N 1
ATOM 866 C CA . PRO A 1 106 ? 2.238 -5.679 -19.244 1.00 86.44 106 PRO A CA 1
ATOM 867 C C . PRO A 1 106 ? 3.112 -4.429 -19.430 1.00 86.44 106 PRO A C 1
ATOM 869 O O . PRO A 1 106 ? 4.282 -4.546 -1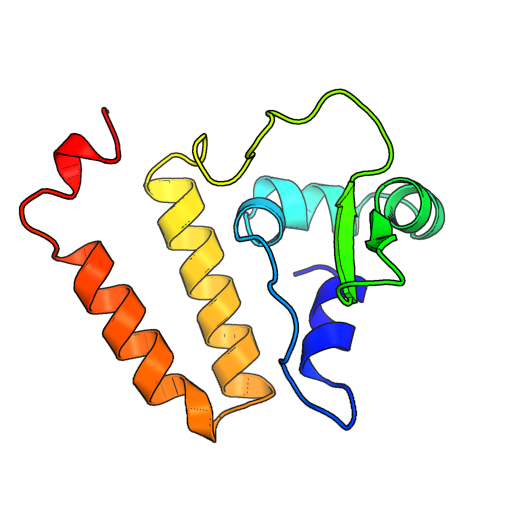9.782 1.00 86.44 106 PRO A O 1
ATOM 872 N N . ASP A 1 107 ? 2.561 -3.254 -19.139 1.00 85.38 107 ASP A N 1
ATOM 873 C CA . ASP A 1 107 ? 3.181 -1.927 -19.181 1.00 85.38 107 ASP A CA 1
ATOM 874 C C . ASP A 1 107 ? 3.804 -1.517 -17.833 1.00 85.38 107 ASP A C 1
ATOM 876 O O . ASP A 1 107 ? 4.258 -0.387 -17.658 1.00 85.38 107 ASP A O 1
ATOM 880 N N . ARG A 1 108 ? 3.876 -2.419 -16.846 1.00 84.69 108 ARG A N 1
ATOM 881 C CA . ARG A 1 108 ? 4.447 -2.115 -15.522 1.00 84.69 108 ARG A CA 1
ATOM 882 C C . ARG A 1 108 ? 5.849 -1.506 -15.615 1.00 84.69 108 ARG A C 1
ATOM 884 O O . ARG A 1 108 ? 6.160 -0.569 -14.892 1.00 84.69 108 ARG A O 1
ATOM 891 N N . ALA A 1 109 ? 6.696 -2.032 -16.498 1.00 79.12 109 ALA A N 1
ATOM 892 C CA . ALA A 1 109 ? 8.064 -1.540 -16.674 1.00 79.12 109 ALA A CA 1
ATOM 893 C C . ALA A 1 109 ? 8.130 -0.111 -17.248 1.00 79.12 109 ALA A C 1
ATOM 895 O O . ALA A 1 109 ? 9.129 0.570 -17.053 1.00 79.12 109 ALA A O 1
ATOM 896 N N . GLU A 1 110 ? 7.078 0.351 -17.928 1.00 81.81 110 GLU A N 1
ATOM 897 C CA . GLU A 1 110 ? 6.972 1.730 -18.423 1.00 81.81 110 GLU A CA 1
ATOM 898 C C . GLU A 1 110 ? 6.604 2.701 -17.291 1.00 81.81 110 GLU A C 1
ATOM 900 O O . GLU A 1 110 ? 7.020 3.856 -17.303 1.00 81.81 110 GLU A O 1
ATOM 905 N N . ASN A 1 111 ? 5.867 2.211 -16.288 1.00 74.62 111 ASN A N 1
ATOM 906 C CA . ASN A 1 111 ? 5.429 2.984 -15.124 1.00 74.62 111 ASN A CA 1
ATOM 907 C C . ASN A 1 111 ? 6.505 3.092 -14.027 1.00 74.62 111 ASN A C 1
ATOM 909 O O . ASN A 1 111 ? 6.506 4.050 -13.260 1.00 74.62 111 ASN A O 1
ATOM 913 N N . TRP A 1 112 ? 7.437 2.137 -13.971 1.00 76.31 112 TRP A N 1
ATOM 914 C CA . TRP A 1 112 ? 8.612 2.173 -13.099 1.00 76.31 112 TRP A CA 1
ATOM 915 C C . TRP A 1 112 ? 9.866 1.965 -13.939 1.00 76.31 112 TRP A C 1
ATOM 917 O O . TRP A 1 112 ? 10.340 0.837 -14.095 1.00 76.31 112 TRP A O 1
ATOM 927 N N . SER A 1 113 ? 10.390 3.058 -14.495 1.00 60.34 113 SER A N 1
ATOM 928 C CA . SER A 1 113 ? 11.692 3.042 -15.157 1.00 60.34 113 SER A CA 1
ATOM 929 C C . SER A 1 113 ? 12.761 2.605 -14.149 1.00 60.34 113 SER A C 1
ATOM 931 O O . SER A 1 113 ? 12.947 3.281 -13.136 1.00 60.34 113 SER A O 1
ATOM 933 N N . LEU A 1 114 ? 13.391 1.455 -14.420 1.00 51.25 114 LEU A N 1
ATOM 934 C CA . LEU A 1 114 ? 14.494 0.867 -13.645 1.00 51.25 114 LEU A CA 1
ATOM 935 C C . LEU A 1 114 ? 15.667 1.833 -13.453 1.00 51.25 114 LEU A C 1
ATOM 937 O O . LEU A 1 114 ? 16.020 2.528 -14.435 1.00 51.25 114 LEU A O 1
#

pLDDT: mean 72.77, std 17.04, range [40.34, 94.31]

Sequence (114 aa):
IPEAIRKKFSGPEGWKTHVPLHFLTDNYCSLANHAPMKELNNLFSIDGSSGSIISVVKELPVNPELELSFEQWFQGFEHLLELIKRYVPEEHSLWVTHYKHILYAPDRAENWSL

Foldseek 3Di:
DAPVV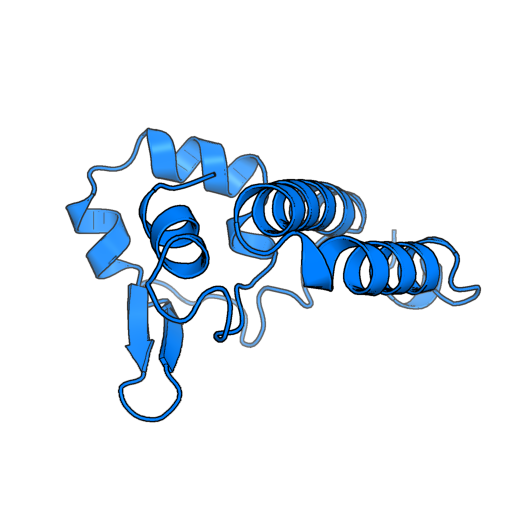LCCQQDPVGNDEDDALLCQFPVNVVVNVVDDVVVVVCQWDQPPVRRYTHGNDDDDPPRVNLVDAPVSNLRSLVSVLVSCCVRVVVCSVVSVVVSVCQVPPPCNCVSHPD

Organism: NCBI:txid1033008

Secondary structure (DSSP, 8-state):
--HHHHHHHSSTT-S-S---GGGGSHHHHHHHHHS-HHHHHHHEEE-TTT--EEE-SS---SSTTTT--HHHHHHHHHHHHHHHHHH-HHHHHHHHHHHHHHHT-TTHHHHS--

Radius of gyration: 14.64 Å; chains: 1; bounding box: 30×30×38 Å